Protein AF-A0A4Q0Z0R8-F1 (afdb_monomer_lite)

Sequence (159 aa):
PTQDKYVFGDYREITDPNEELRKIYNRILSKFGEKQEMLDQLDKLVKEANETASSAKKESEAAKTLAEKVQENIKNNTVEIIEAKNPPTTGLKPNKTLWRDMSNGKPGILKIWTGTAWESVVPDVESIKKDTLMQVNKDIENTKTELNKKVEEAQSQAT

Foldseek 3Di:
DDQQPDDDPPDGDDRDPVVVVVVVVVVVVVVVVVVVVVVVVVVVVVVVVVVVVVVVVVVVVVVVVVVVVVVVCCVVPAAAEAEDCDDDDPPADAQRYWYFHCVPHPPGFIWGHRPPDTHTPDPDPVVVVVVVVVVVVVVVVVVVVVVVVVVVVVVVVVD

Structure (mmCIF, N/CA/C/O backbone):
data_AF-A0A4Q0Z0R8-F1
#
_entry.id   AF-A0A4Q0Z0R8-F1
#
loop_
_atom_site.group_PDB
_atom_site.id
_atom_site.type_symbol
_atom_site.label_atom_id
_atom_site.label_alt_id
_atom_site.label_comp_id
_atom_site.label_asym_id
_atom_site.label_entity_id
_atom_site.label_seq_id
_atom_site.pdbx_PDB_ins_code
_atom_site.Cartn_x
_atom_site.Cartn_y
_atom_site.Cartn_z
_atom_site.occupancy
_atom_site.B_iso_or_equiv
_atom_site.auth_seq_id
_atom_site.auth_comp_id
_atom_site.auth_asym_id
_atom_site.auth_atom_id
_atom_site.pdbx_PDB_model_num
ATOM 1 N N . PRO A 1 1 ? 66.784 13.535 -61.353 1.00 46.88 1 PRO A N 1
ATOM 2 C CA . PRO A 1 1 ? 66.344 13.245 -62.738 1.00 46.88 1 PRO A CA 1
ATOM 3 C C . PRO A 1 1 ? 64.814 13.304 -62.824 1.00 46.88 1 PRO A C 1
ATOM 5 O O . PRO A 1 1 ? 64.134 12.512 -62.183 1.00 46.88 1 PRO A O 1
ATOM 8 N N . THR A 1 2 ? 64.291 14.304 -63.529 1.00 46.25 2 THR A N 1
ATOM 9 C CA . THR A 1 2 ? 62.859 14.537 -63.750 1.00 46.25 2 THR A CA 1
ATOM 10 C C . THR A 1 2 ? 62.263 13.399 -64.583 1.00 46.25 2 THR A C 1
ATOM 12 O O . THR A 1 2 ? 62.621 13.218 -65.743 1.00 46.25 2 THR A O 1
ATOM 15 N N . GLN A 1 3 ? 61.385 12.602 -63.968 1.00 55.75 3 GLN A N 1
ATOM 16 C CA . GLN A 1 3 ? 60.649 11.500 -64.600 1.00 55.75 3 GLN A CA 1
ATOM 17 C C . GLN A 1 3 ? 59.364 12.014 -65.272 1.00 55.75 3 GLN A C 1
ATOM 19 O O . GLN A 1 3 ? 58.276 11.519 -65.007 1.00 55.75 3 GLN A O 1
ATOM 24 N N . ASP A 1 4 ? 59.484 13.001 -66.155 1.00 51.50 4 ASP A N 1
ATOM 25 C CA . ASP A 1 4 ? 58.393 13.376 -67.059 1.00 51.50 4 ASP A CA 1
ATOM 26 C C . ASP A 1 4 ? 58.857 13.036 -68.473 1.00 51.50 4 ASP A C 1
ATOM 28 O O . ASP A 1 4 ? 59.820 13.625 -68.970 1.00 51.50 4 ASP A O 1
ATOM 32 N N . LYS A 1 5 ? 58.239 12.021 -69.095 1.00 53.72 5 LYS A N 1
ATOM 33 C CA . LYS A 1 5 ? 58.716 11.500 -70.384 1.00 53.72 5 LYS A CA 1
ATOM 34 C C . LYS A 1 5 ? 58.097 12.206 -71.594 1.00 53.72 5 LYS A C 1
ATOM 36 O O . LYS A 1 5 ? 58.778 12.257 -72.606 1.00 53.72 5 LYS A O 1
ATOM 41 N N . TYR A 1 6 ? 56.908 12.813 -71.500 1.00 48.50 6 TYR A N 1
ATOM 42 C CA . TYR A 1 6 ? 56.347 13.708 -72.530 1.00 48.50 6 TYR A CA 1
ATOM 43 C C . TYR A 1 6 ? 55.279 14.647 -71.937 1.00 48.50 6 TYR A C 1
ATOM 45 O O . TYR A 1 6 ? 54.509 14.246 -71.068 1.00 48.50 6 TYR A O 1
ATOM 53 N N . VAL A 1 7 ? 55.223 15.892 -72.426 1.00 48.69 7 VAL A N 1
ATOM 54 C CA . VAL A 1 7 ? 54.203 16.901 -72.080 1.00 48.69 7 VAL A CA 1
ATOM 55 C C . VAL A 1 7 ? 53.516 17.335 -73.376 1.00 48.69 7 VAL A C 1
ATOM 57 O O . VAL A 1 7 ? 54.193 17.804 -74.290 1.00 48.69 7 VAL A O 1
ATOM 60 N N . PHE A 1 8 ? 52.193 17.183 -73.466 1.00 50.38 8 PHE A N 1
ATOM 61 C CA . PHE A 1 8 ? 51.385 17.721 -74.567 1.00 50.38 8 PHE A CA 1
ATOM 62 C C . PHE A 1 8 ? 50.258 18.577 -73.980 1.00 50.38 8 PHE A C 1
ATOM 64 O O . PHE A 1 8 ? 49.260 18.060 -73.480 1.00 50.38 8 PHE A O 1
ATOM 71 N N . GLY A 1 9 ? 50.431 19.902 -74.026 1.00 67.69 9 GLY A N 1
ATOM 72 C CA . GLY A 1 9 ? 49.494 20.848 -73.410 1.00 67.69 9 GLY A CA 1
ATOM 73 C C . GLY A 1 9 ? 49.306 20.580 -71.911 1.00 67.69 9 GLY A C 1
ATOM 74 O O . GLY A 1 9 ? 50.281 20.331 -71.204 1.00 67.69 9 GLY A O 1
ATOM 75 N N . ASP A 1 10 ? 48.057 20.586 -71.442 1.00 58.59 10 ASP A N 1
ATOM 76 C CA . ASP A 1 10 ? 47.708 20.351 -70.030 1.00 58.59 10 ASP A CA 1
ATOM 77 C C . ASP A 1 10 ? 47.649 18.860 -69.634 1.00 58.59 10 ASP A C 1
ATOM 79 O O . ASP A 1 10 ? 47.370 18.535 -68.479 1.00 58.59 10 ASP A O 1
ATOM 83 N N . TYR A 1 11 ? 47.918 17.931 -70.560 1.00 52.78 11 TYR A N 1
ATOM 84 C CA . TYR A 1 11 ? 47.941 16.496 -70.265 1.00 52.78 11 TYR A CA 1
ATOM 85 C C . TYR A 1 11 ? 49.363 16.017 -69.935 1.00 52.78 11 TYR A C 1
ATOM 87 O O . TYR A 1 11 ? 50.293 16.150 -70.735 1.00 52.78 11 TYR A O 1
ATOM 95 N N . ARG A 1 12 ? 49.514 15.405 -68.752 1.00 55.66 12 ARG A N 1
ATOM 96 C CA . ARG A 1 12 ? 50.692 14.625 -68.342 1.00 55.66 12 ARG A CA 1
ATOM 97 C C . ARG A 1 12 ? 50.324 13.140 -68.326 1.00 55.66 12 ARG A C 1
ATOM 99 O O . ARG A 1 12 ? 49.363 12.758 -67.662 1.00 55.66 12 ARG A O 1
ATOM 106 N N . GLU A 1 13 ? 51.065 12.317 -69.065 1.00 57.41 13 GLU 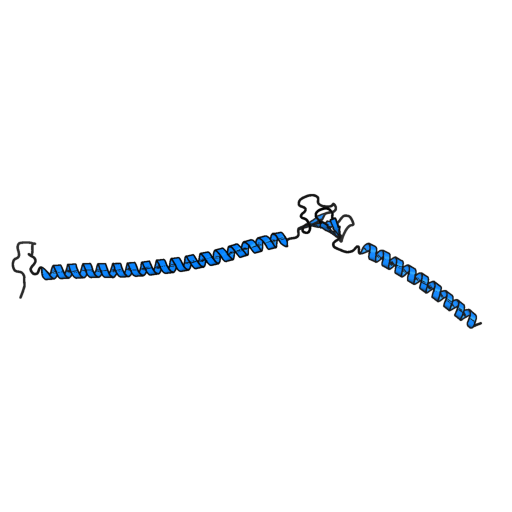A N 1
ATOM 107 C CA . GLU A 1 13 ? 50.909 10.856 -69.064 1.00 57.41 13 GLU A CA 1
ATOM 108 C C . GLU A 1 13 ? 51.502 10.269 -67.769 1.00 57.41 13 GLU A C 1
ATOM 110 O O . GLU A 1 13 ? 52.563 10.698 -67.320 1.00 57.41 13 GLU A O 1
ATOM 115 N N . ILE A 1 14 ? 50.795 9.330 -67.132 1.00 55.47 14 ILE A N 1
ATOM 116 C CA . ILE A 1 14 ? 51.127 8.793 -65.800 1.00 55.47 14 ILE A CA 1
ATOM 117 C C . ILE A 1 14 ? 52.457 8.024 -65.857 1.00 55.47 14 ILE A C 1
ATOM 119 O O . ILE A 1 14 ? 52.527 6.961 -66.471 1.00 55.47 14 ILE A O 1
ATOM 123 N N . THR A 1 15 ? 53.500 8.532 -65.190 1.00 58.00 15 THR A N 1
ATOM 124 C CA . THR A 1 15 ? 54.858 7.966 -65.295 1.00 58.00 15 THR A CA 1
ATOM 125 C C . THR A 1 15 ? 55.153 6.779 -64.363 1.00 58.00 15 THR A C 1
ATOM 127 O O . THR A 1 15 ? 56.134 6.078 -64.600 1.00 58.00 15 THR A O 1
ATOM 130 N N . ASP A 1 16 ? 54.324 6.481 -63.352 1.00 63.09 16 ASP A N 1
ATOM 131 C CA . ASP A 1 16 ? 54.463 5.247 -62.556 1.00 63.09 16 ASP A CA 1
ATOM 132 C C . ASP A 1 16 ? 53.098 4.685 -62.096 1.00 63.09 16 ASP A C 1
ATOM 134 O O . ASP A 1 16 ? 52.544 5.121 -61.080 1.00 63.09 16 ASP A O 1
ATOM 138 N N . PRO A 1 17 ? 52.539 3.688 -62.810 1.00 64.81 17 PRO A N 1
ATOM 139 C CA . PRO A 1 17 ? 51.306 2.995 -62.424 1.00 64.81 17 PRO A CA 1
ATOM 140 C C . PRO A 1 17 ? 51.319 2.445 -60.988 1.00 64.81 17 PRO A C 1
ATOM 142 O O . PRO A 1 17 ? 50.264 2.266 -60.377 1.00 64.81 17 PRO A O 1
ATOM 145 N N . ASN A 1 18 ? 52.504 2.187 -60.429 1.00 72.44 18 ASN A N 1
ATOM 146 C CA . ASN A 1 18 ? 52.670 1.619 -59.099 1.00 72.44 18 ASN A CA 1
ATOM 147 C C . ASN A 1 18 ? 52.374 2.639 -57.980 1.00 72.44 18 ASN A C 1
ATOM 149 O O . ASN A 1 18 ? 51.912 2.266 -56.899 1.00 72.44 18 ASN A O 1
ATOM 153 N N . GLU A 1 19 ? 52.578 3.939 -58.227 1.00 78.38 19 GLU A N 1
ATOM 154 C CA . GLU A 1 19 ? 52.283 4.994 -57.248 1.00 78.38 19 GLU A CA 1
ATOM 155 C C . GLU A 1 19 ? 50.770 5.199 -57.068 1.00 78.38 19 GLU A C 1
ATOM 157 O O . GLU A 1 19 ? 50.275 5.289 -55.940 1.00 78.38 19 GLU A O 1
ATOM 162 N N . GLU A 1 20 ? 50.015 5.214 -58.168 1.00 75.50 20 GLU A N 1
ATOM 163 C CA . GLU A 1 20 ? 48.552 5.332 -58.140 1.00 75.50 20 GLU A CA 1
ATOM 164 C C . GLU A 1 20 ? 47.898 4.106 -57.487 1.00 75.50 20 GLU A C 1
ATOM 166 O O . GLU A 1 20 ? 46.995 4.249 -56.656 1.00 75.50 20 GLU A O 1
ATOM 171 N N . LEU A 1 21 ? 48.425 2.902 -57.744 1.00 76.75 21 LEU A N 1
ATOM 172 C CA . LEU A 1 21 ? 48.021 1.690 -57.025 1.00 76.75 21 LEU A CA 1
ATOM 173 C C . LEU A 1 21 ? 48.276 1.810 -55.514 1.00 76.75 21 LEU A C 1
ATOM 175 O O . LEU A 1 21 ? 47.409 1.446 -54.715 1.00 76.75 21 LEU A O 1
ATOM 179 N N . ARG A 1 22 ? 49.412 2.389 -55.098 1.00 81.94 22 ARG A N 1
ATOM 180 C CA . ARG A 1 22 ? 49.732 2.614 -53.676 1.00 81.94 22 ARG A CA 1
ATOM 181 C C . ARG A 1 22 ? 48.780 3.614 -53.013 1.00 81.94 22 ARG A C 1
ATOM 183 O O . ARG A 1 22 ? 48.359 3.397 -51.875 1.00 81.94 22 ARG A O 1
ATOM 190 N N . LYS A 1 23 ? 48.403 4.693 -53.709 1.00 83.00 23 LYS A N 1
ATOM 191 C CA . LYS A 1 23 ? 47.411 5.675 -53.222 1.00 83.00 23 LYS A CA 1
ATOM 192 C C . LYS A 1 23 ? 46.027 5.044 -53.058 1.00 83.00 23 LYS A C 1
ATOM 194 O O . LYS A 1 23 ? 45.369 5.277 -52.042 1.00 83.00 23 LYS A O 1
ATOM 199 N N . ILE A 1 24 ? 45.597 4.229 -54.024 1.00 82.88 24 ILE A N 1
ATOM 200 C CA . ILE A 1 24 ? 44.319 3.506 -53.964 1.00 82.88 24 ILE A CA 1
ATOM 201 C C . ILE A 1 24 ? 44.327 2.498 -52.808 1.00 82.88 24 ILE A C 1
ATOM 203 O O . ILE A 1 24 ? 43.381 2.483 -52.021 1.00 82.88 24 ILE A O 1
ATOM 207 N N . TYR A 1 25 ? 45.403 1.723 -52.644 1.00 78.62 25 TYR A N 1
ATOM 208 C CA . TYR A 1 25 ? 45.556 0.766 -51.545 1.00 78.62 25 TYR A CA 1
ATOM 209 C C . TYR A 1 25 ? 45.451 1.439 -50.170 1.00 78.62 25 TYR A C 1
ATOM 211 O O . TYR A 1 25 ? 44.637 1.030 -49.344 1.00 78.62 25 TYR A O 1
ATOM 219 N N . ASN A 1 26 ? 46.190 2.530 -49.944 1.00 86.62 26 ASN A N 1
ATOM 220 C CA . ASN A 1 26 ? 46.149 3.259 -48.673 1.00 86.62 26 ASN A CA 1
ATOM 221 C C . ASN A 1 26 ? 44.765 3.869 -48.393 1.00 86.62 26 ASN A C 1
ATOM 223 O O . ASN A 1 26 ? 44.309 3.868 -47.251 1.00 86.62 26 ASN A O 1
ATOM 227 N N . ARG A 1 27 ? 44.062 4.347 -49.429 1.00 85.94 27 ARG A N 1
ATOM 228 C CA . ARG A 1 27 ? 42.683 4.843 -49.299 1.00 85.94 27 ARG A CA 1
ATOM 229 C C . ARG A 1 27 ? 41.712 3.725 -48.920 1.00 85.94 27 ARG A C 1
ATOM 231 O O . ARG A 1 27 ? 40.827 3.953 -48.100 1.00 85.94 27 ARG A O 1
ATOM 238 N N . ILE A 1 28 ? 41.854 2.538 -49.511 1.00 83.88 28 ILE A N 1
ATOM 239 C CA . ILE A 1 28 ? 41.045 1.364 -49.156 1.00 83.88 28 ILE A CA 1
ATOM 240 C C . ILE A 1 28 ? 41.331 0.956 -47.709 1.00 83.88 28 ILE A C 1
ATOM 242 O O . ILE A 1 28 ? 40.385 0.740 -46.958 1.00 83.88 28 ILE A O 1
ATOM 246 N N . LEU A 1 29 ? 42.603 0.930 -47.302 1.00 85.00 29 LEU A N 1
ATOM 247 C CA . LEU A 1 29 ? 43.015 0.565 -45.948 1.00 85.00 29 LEU A CA 1
ATOM 248 C C . LEU A 1 29 ? 42.477 1.545 -44.891 1.00 85.00 29 LEU A C 1
ATOM 250 O O . LEU A 1 29 ? 41.907 1.097 -43.902 1.00 85.00 29 LEU A O 1
ATOM 254 N N . SER A 1 30 ? 42.572 2.861 -45.132 1.00 86.69 30 SER A N 1
ATOM 255 C CA . SER A 1 30 ? 41.998 3.895 -44.247 1.00 86.69 30 SER A CA 1
ATOM 256 C C . SER A 1 30 ? 40.495 3.704 -44.071 1.00 86.69 30 SER A C 1
ATOM 258 O O . SER A 1 30 ? 40.005 3.605 -42.951 1.00 86.69 30 SER A O 1
ATOM 260 N N . LYS A 1 31 ? 39.763 3.535 -45.183 1.00 84.69 31 LYS A N 1
ATOM 261 C CA . LYS A 1 31 ? 38.314 3.296 -45.148 1.00 84.69 31 LYS A CA 1
ATOM 262 C C . LYS A 1 31 ? 37.943 1.996 -44.438 1.00 84.69 31 LYS A C 1
ATOM 264 O O . LYS A 1 31 ? 36.852 1.904 -43.884 1.00 84.69 31 LYS A O 1
ATOM 269 N N . PHE A 1 32 ? 38.795 0.975 -44.502 1.00 86.38 32 PHE A N 1
ATOM 270 C CA . PHE A 1 32 ? 38.568 -0.285 -43.797 1.00 86.38 32 PHE A CA 1
ATOM 271 C C . PHE A 1 32 ? 38.796 -0.130 -42.289 1.00 86.38 32 PHE A C 1
ATOM 273 O O . PHE A 1 32 ? 37.974 -0.605 -41.511 1.00 86.38 32 PHE A O 1
ATOM 280 N N . GLY A 1 33 ? 39.852 0.586 -41.888 1.00 84.19 33 GLY A N 1
ATOM 281 C CA . GLY A 1 33 ? 40.124 0.922 -40.487 1.00 84.19 33 GLY A CA 1
ATOM 282 C C . GLY A 1 33 ? 39.002 1.749 -39.855 1.00 84.19 33 GLY A C 1
ATOM 283 O O . GLY A 1 33 ? 38.483 1.366 -38.812 1.00 84.19 33 GLY A O 1
ATOM 284 N N . GLU A 1 34 ? 38.549 2.805 -40.537 1.00 86.81 34 GLU A N 1
ATOM 285 C CA . GLU A 1 34 ? 37.416 3.641 -40.102 1.00 86.81 34 GLU A CA 1
ATOM 286 C C . GLU A 1 34 ? 36.126 2.822 -39.922 1.00 86.81 34 GLU A C 1
ATOM 288 O O . GLU A 1 34 ? 35.398 2.986 -38.944 1.00 86.81 34 GLU A O 1
ATOM 293 N N . LYS A 1 35 ? 35.838 1.893 -40.845 1.00 89.50 35 LYS A N 1
ATOM 294 C CA . LYS A 1 35 ? 34.665 1.012 -40.737 1.00 89.50 35 LYS A CA 1
ATOM 295 C C . LYS A 1 35 ? 34.768 0.038 -39.570 1.00 89.50 35 LYS A C 1
ATOM 297 O O . LYS A 1 35 ? 33.746 -0.233 -38.947 1.00 89.50 35 LYS A O 1
ATOM 302 N N . GLN A 1 36 ? 35.957 -0.491 -39.285 1.00 89.00 36 GLN A N 1
ATOM 303 C CA . GLN A 1 36 ? 36.152 -1.387 -38.148 1.00 89.00 36 GLN A CA 1
ATOM 304 C C . GLN A 1 36 ? 35.922 -0.647 -36.827 1.00 89.00 36 GLN A C 1
ATOM 306 O O . GLN A 1 36 ? 35.178 -1.135 -35.984 1.00 89.00 36 GLN A O 1
ATOM 311 N N . GLU A 1 37 ? 36.457 0.567 -36.692 1.00 89.44 37 GLU A N 1
ATOM 312 C CA . GLU A 1 37 ? 36.230 1.403 -35.511 1.00 89.44 37 GLU A CA 1
ATOM 313 C C . GLU A 1 37 ? 34.738 1.730 -35.317 1.00 89.44 37 GLU A C 1
ATOM 315 O O . GLU A 1 37 ? 34.217 1.627 -34.206 1.00 89.44 37 GLU A O 1
ATOM 320 N N . MET A 1 38 ? 34.011 2.046 -36.398 1.00 90.50 38 MET A N 1
ATOM 321 C CA . MET A 1 38 ? 32.558 2.249 -36.332 1.00 90.50 38 MET A CA 1
ATOM 322 C C . MET A 1 38 ? 31.795 0.988 -35.899 1.00 90.50 38 MET A C 1
ATOM 324 O O . MET A 1 38 ? 30.815 1.094 -35.161 1.00 90.50 38 MET A O 1
ATOM 328 N N . LEU A 1 39 ? 32.209 -0.198 -36.355 1.00 92.25 39 LEU A N 1
ATOM 329 C CA . LEU A 1 39 ? 31.586 -1.464 -35.954 1.00 92.25 39 LEU A CA 1
ATOM 330 C C . LEU A 1 39 ? 31.829 -1.764 -34.472 1.00 92.25 39 LEU A C 1
ATOM 332 O O . LEU A 1 39 ? 30.896 -2.170 -33.782 1.00 92.25 39 LEU A O 1
ATOM 336 N N . ASP A 1 40 ? 33.036 -1.505 -33.973 1.00 94.00 40 ASP A N 1
ATOM 337 C CA . ASP A 1 40 ? 33.382 -1.710 -32.565 1.00 94.00 40 ASP A CA 1
ATOM 338 C C . ASP A 1 40 ? 32.603 -0.741 -31.654 1.00 94.00 40 ASP A C 1
ATOM 340 O O . ASP A 1 40 ? 32.090 -1.133 -30.601 1.00 94.00 40 ASP A O 1
ATOM 344 N N . GLN A 1 41 ? 32.437 0.518 -32.080 1.00 94.81 41 GLN A N 1
ATOM 345 C CA . GLN A 1 41 ? 31.576 1.486 -31.392 1.00 94.81 41 GLN A CA 1
ATOM 346 C C . GLN A 1 41 ? 30.110 1.042 -31.386 1.00 94.81 41 GLN A C 1
ATOM 348 O O . GLN A 1 41 ? 29.434 1.173 -30.365 1.00 94.81 41 GLN A O 1
ATOM 353 N N . LEU A 1 42 ? 29.616 0.497 -32.501 1.00 95.50 42 LEU A N 1
ATOM 354 C CA . LEU A 1 42 ? 28.248 -0.004 -32.588 1.00 95.50 42 LEU A CA 1
ATOM 355 C C . LEU A 1 42 ? 28.031 -1.214 -31.670 1.00 95.50 42 LEU A C 1
ATOM 357 O O . LEU A 1 42 ? 27.028 -1.255 -30.963 1.00 95.50 42 LEU A O 1
ATOM 361 N N . ASP A 1 43 ? 28.970 -2.163 -31.628 1.00 94.50 43 ASP A N 1
ATOM 362 C CA . ASP A 1 43 ? 28.908 -3.317 -30.719 1.00 94.50 43 ASP A CA 1
ATOM 363 C C . ASP A 1 43 ? 28.902 -2.872 -29.250 1.00 94.50 43 ASP A C 1
ATOM 365 O O . ASP A 1 43 ? 28.097 -3.353 -28.447 1.00 94.50 43 ASP A O 1
ATOM 369 N N . LYS A 1 44 ? 29.732 -1.880 -28.905 1.00 96.06 44 LYS A N 1
ATOM 370 C CA . LYS A 1 44 ? 29.732 -1.272 -27.572 1.00 96.06 44 LYS A CA 1
ATOM 371 C C . LYS A 1 44 ? 28.380 -0.635 -27.235 1.00 96.06 44 LYS A C 1
ATOM 373 O O . LYS A 1 44 ? 27.827 -0.931 -26.179 1.00 96.06 44 LYS A O 1
ATOM 378 N N . LEU A 1 45 ? 27.818 0.175 -28.135 1.00 95.69 45 LEU A N 1
ATOM 379 C CA . LEU A 1 45 ? 26.512 0.813 -27.930 1.00 95.69 45 LEU A CA 1
ATOM 380 C C . LEU A 1 45 ? 25.384 -0.213 -27.782 1.00 95.69 45 LEU A C 1
ATOM 382 O O . LEU A 1 45 ? 24.504 -0.043 -26.941 1.00 95.69 45 LEU A O 1
ATOM 386 N N . VAL A 1 46 ? 25.410 -1.297 -28.562 1.00 95.94 46 VAL A N 1
ATOM 387 C CA . VAL A 1 46 ? 24.423 -2.380 -28.458 1.00 95.94 46 VAL A CA 1
ATOM 388 C C . VAL A 1 46 ? 24.525 -3.087 -27.106 1.00 95.94 46 VAL A C 1
ATOM 390 O O . VAL A 1 46 ? 23.498 -3.366 -26.485 1.00 95.94 46 VAL A O 1
ATOM 393 N N . LYS A 1 47 ? 25.741 -3.356 -26.617 1.00 96.06 47 LYS A N 1
ATOM 394 C CA . LYS A 1 47 ? 25.955 -3.954 -25.291 1.00 96.06 47 LYS A CA 1
ATOM 395 C C . LYS A 1 47 ? 25.447 -3.047 -24.172 1.00 96.06 47 LYS A C 1
ATOM 397 O O . LYS A 1 47 ? 24.641 -3.497 -23.362 1.00 96.06 47 LYS A O 1
ATOM 402 N N . GLU A 1 48 ? 25.829 -1.772 -24.179 1.00 95.56 48 GLU A N 1
ATOM 403 C CA . GLU A 1 48 ? 25.394 -0.788 -23.176 1.00 95.56 48 GLU A CA 1
ATOM 404 C C . GLU A 1 48 ? 23.870 -0.596 -23.178 1.00 95.56 48 GLU A C 1
ATOM 406 O O . GLU A 1 48 ? 23.233 -0.561 -22.119 1.00 95.56 48 GLU A O 1
ATOM 411 N N . ALA A 1 49 ? 23.256 -0.531 -24.363 1.00 94.44 49 ALA A N 1
ATOM 412 C CA . ALA A 1 49 ? 21.807 -0.440 -24.500 1.00 94.44 49 ALA A CA 1
ATOM 413 C C . ALA A 1 49 ? 21.101 -1.686 -23.943 1.00 94.44 49 ALA A C 1
ATOM 415 O O . ALA A 1 49 ? 20.103 -1.557 -23.232 1.00 94.44 49 ALA A O 1
ATOM 416 N N . ASN A 1 50 ? 21.627 -2.885 -24.212 1.00 94.31 50 ASN A N 1
ATOM 417 C CA . ASN A 1 50 ? 21.064 -4.133 -23.693 1.00 94.31 50 ASN A CA 1
ATOM 418 C C . ASN A 1 50 ? 21.184 -4.237 -22.167 1.00 94.31 50 ASN A C 1
ATOM 420 O O . ASN A 1 50 ? 20.225 -4.640 -21.505 1.00 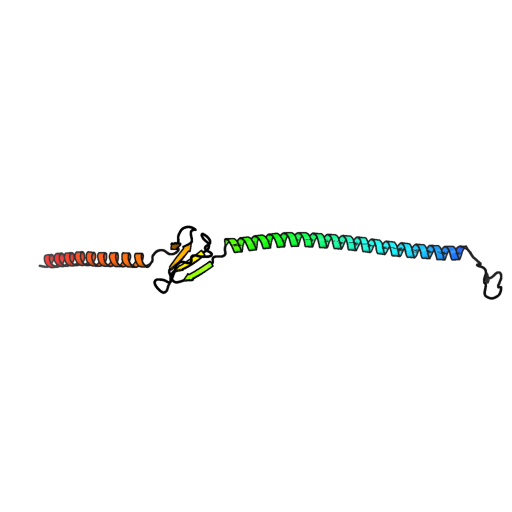94.31 50 ASN A O 1
ATOM 424 N N . GLU A 1 51 ? 22.325 -3.853 -21.595 1.00 95.88 51 GLU A N 1
ATOM 425 C CA . GLU A 1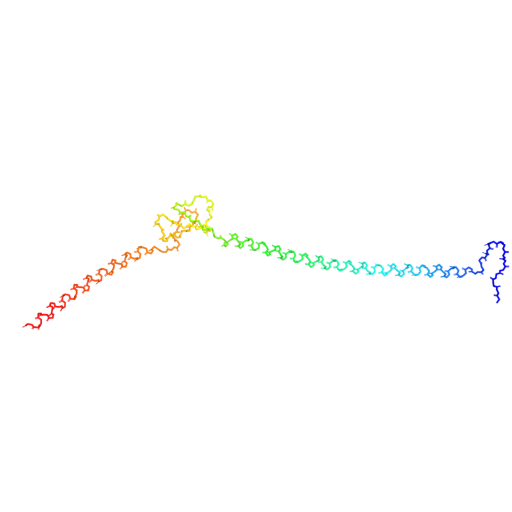 51 ? 22.523 -3.828 -20.142 1.00 95.88 51 GLU A CA 1
ATOM 426 C C . GLU A 1 51 ? 21.569 -2.837 -19.470 1.00 95.88 51 GLU A C 1
ATOM 428 O O . GLU A 1 51 ? 20.891 -3.185 -18.499 1.00 95.88 51 GLU A O 1
ATOM 433 N N . THR A 1 52 ? 21.441 -1.635 -20.036 1.00 93.56 52 THR A N 1
ATOM 434 C CA . THR A 1 52 ? 20.540 -0.592 -19.530 1.00 93.56 52 THR A CA 1
ATOM 435 C C . THR A 1 52 ? 19.080 -1.034 -19.618 1.00 93.56 52 THR A C 1
ATOM 437 O O . THR A 1 52 ? 18.342 -0.921 -18.640 1.00 93.56 52 THR A O 1
ATOM 440 N N . ALA A 1 53 ? 18.660 -1.603 -20.751 1.00 94.06 53 ALA A N 1
ATOM 441 C CA . ALA A 1 53 ? 17.301 -2.104 -20.936 1.00 94.06 53 ALA A CA 1
ATOM 442 C C . ALA A 1 53 ? 16.977 -3.265 -19.981 1.00 94.06 53 ALA A C 1
ATOM 444 O O . ALA A 1 53 ? 15.884 -3.318 -19.417 1.00 94.06 53 ALA A O 1
ATOM 445 N N . SER A 1 54 ? 17.928 -4.177 -19.759 1.0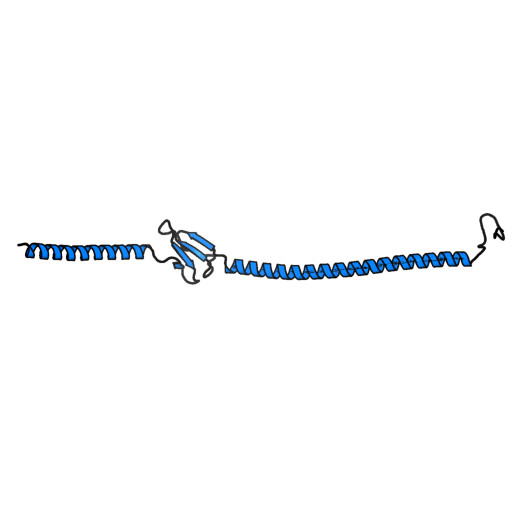0 95.38 54 SER A N 1
ATOM 446 C CA . SER A 1 54 ? 17.784 -5.277 -18.800 1.00 95.38 54 SER A CA 1
ATOM 447 C C . SER A 1 54 ? 17.632 -4.764 -17.364 1.00 95.38 54 SER A C 1
ATOM 449 O O . SER A 1 54 ? 16.736 -5.212 -16.645 1.00 95.38 54 SER A O 1
ATOM 451 N N . SER A 1 55 ? 18.462 -3.804 -16.948 1.00 95.69 55 SER A N 1
ATOM 452 C CA . SER A 1 55 ? 18.367 -3.186 -15.619 1.00 95.69 55 SER A CA 1
ATOM 453 C C . SER A 1 55 ? 17.043 -2.442 -15.440 1.00 95.69 55 SER A C 1
ATOM 455 O O . SER A 1 55 ? 16.320 -2.716 -14.484 1.00 95.69 55 SER A O 1
ATOM 457 N N . ALA A 1 56 ? 16.652 -1.611 -16.411 1.00 93.81 56 ALA A N 1
ATOM 458 C CA . ALA A 1 56 ? 15.378 -0.893 -16.389 1.00 93.81 56 ALA A CA 1
ATOM 459 C C . ALA A 1 56 ? 14.171 -1.844 -16.330 1.00 93.81 56 ALA A C 1
ATOM 461 O O . ALA A 1 56 ? 13.209 -1.584 -15.607 1.00 93.81 56 ALA A O 1
ATOM 462 N N . LYS A 1 57 ? 14.219 -2.979 -17.040 1.00 95.25 57 LYS A N 1
ATOM 463 C CA . LYS A 1 57 ? 13.17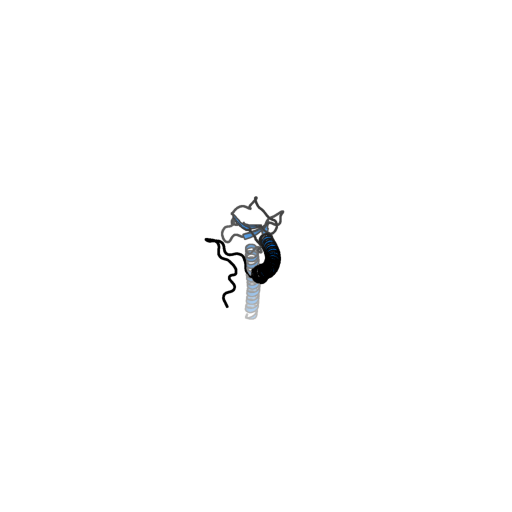2 -4.007 -16.969 1.00 95.25 57 LYS A CA 1
ATOM 464 C C . LYS A 1 57 ? 13.056 -4.594 -15.560 1.00 95.25 57 LYS A C 1
ATOM 466 O O . LYS A 1 57 ? 11.950 -4.657 -15.029 1.00 95.25 57 LYS A O 1
ATOM 471 N N . LYS A 1 58 ? 14.177 -4.981 -14.942 1.00 96.38 58 LYS A N 1
ATOM 472 C CA . LYS A 1 58 ? 14.193 -5.531 -13.573 1.00 96.38 58 LYS A CA 1
ATOM 473 C C . LYS A 1 58 ? 13.685 -4.519 -12.547 1.00 96.38 58 LYS A C 1
ATOM 475 O O . LYS A 1 58 ? 12.870 -4.865 -11.695 1.00 96.38 58 LYS A O 1
ATOM 480 N N . GLU A 1 59 ? 14.138 -3.272 -12.641 1.00 93.94 59 GLU A N 1
ATOM 481 C CA . GLU A 1 59 ? 13.680 -2.190 -11.765 1.00 93.94 59 GLU A CA 1
ATOM 482 C C . GLU A 1 59 ? 12.184 -1.915 -11.945 1.00 93.94 59 GLU A C 1
ATOM 484 O O . GLU A 1 59 ? 11.464 -1.758 -10.961 1.00 93.94 59 GLU A O 1
ATOM 489 N N . SER A 1 60 ? 11.688 -1.934 -13.185 1.00 95.88 60 SER A N 1
ATOM 490 C CA . SER A 1 60 ? 10.265 -1.756 -13.482 1.00 95.88 60 SER A CA 1
ATOM 491 C C . SER A 1 60 ? 9.405 -2.897 -12.926 1.00 95.88 60 SER A C 1
ATOM 493 O O . SER A 1 60 ? 8.366 -2.640 -12.318 1.00 95.88 60 SER A O 1
ATOM 495 N N . GLU A 1 61 ? 9.843 -4.152 -13.057 1.00 96.19 61 GLU A N 1
ATOM 496 C CA . GLU A 1 61 ? 9.160 -5.316 -12.473 1.00 96.19 61 GLU A CA 1
ATOM 497 C C . GLU A 1 61 ? 9.109 -5.240 -10.936 1.00 96.19 61 GLU A C 1
ATOM 499 O O . GLU A 1 61 ? 8.063 -5.495 -10.326 1.00 96.19 61 GLU A O 1
ATOM 504 N N . ALA A 1 62 ? 10.210 -4.826 -10.301 1.00 94.88 62 ALA A N 1
ATOM 505 C CA . ALA A 1 62 ? 10.263 -4.609 -8.858 1.00 94.88 62 ALA A CA 1
ATOM 506 C C . ALA A 1 62 ? 9.333 -3.465 -8.418 1.00 94.88 62 ALA A C 1
ATOM 508 O O . ALA A 1 62 ? 8.562 -3.627 -7.469 1.00 94.88 62 ALA A O 1
ATOM 509 N N . ALA A 1 63 ? 9.348 -2.336 -9.134 1.00 94.50 63 ALA A N 1
ATOM 510 C CA . ALA A 1 63 ? 8.472 -1.198 -8.872 1.00 94.50 63 ALA A CA 1
ATOM 511 C C . ALA A 1 63 ? 6.991 -1.567 -9.034 1.00 94.50 63 ALA A C 1
ATOM 513 O O . ALA A 1 63 ? 6.172 -1.193 -8.196 1.00 94.50 63 ALA A O 1
ATOM 514 N N . LYS A 1 64 ? 6.647 -2.356 -10.060 1.00 96.50 64 LYS A N 1
ATOM 515 C CA . LYS A 1 64 ? 5.289 -2.869 -10.268 1.00 96.50 64 LYS A CA 1
ATOM 516 C C . LYS A 1 64 ? 4.837 -3.739 -9.096 1.00 96.50 64 LYS A C 1
ATOM 518 O O . LYS A 1 64 ? 3.775 -3.496 -8.533 1.00 96.50 64 LYS A O 1
ATOM 523 N N . THR A 1 65 ? 5.672 -4.691 -8.682 1.00 95.12 65 THR A N 1
ATOM 524 C CA . THR A 1 65 ? 5.381 -5.568 -7.535 1.00 95.12 65 THR A CA 1
ATOM 525 C C . THR A 1 65 ? 5.184 -4.759 -6.251 1.00 95.12 65 THR A C 1
ATOM 527 O O . THR A 1 65 ? 4.292 -5.042 -5.450 1.00 95.12 65 THR A O 1
ATOM 530 N N . LEU A 1 66 ? 6.014 -3.735 -6.034 1.00 94.81 66 LEU A N 1
ATOM 531 C CA . LEU A 1 66 ? 5.886 -2.846 -4.885 1.00 94.81 66 LEU A CA 1
ATOM 532 C C . LEU A 1 66 ? 4.578 -2.048 -4.941 1.00 94.81 66 LEU A C 1
ATOM 534 O O . LEU A 1 66 ? 3.874 -1.976 -3.937 1.00 94.81 66 LEU A O 1
ATOM 538 N N . ALA A 1 67 ? 4.230 -1.489 -6.100 1.00 93.44 67 ALA A N 1
ATOM 539 C CA . ALA A 1 67 ? 2.993 -0.738 -6.291 1.00 93.44 67 ALA A CA 1
ATOM 540 C C . ALA A 1 67 ? 1.749 -1.605 -6.040 1.00 93.44 67 ALA A C 1
ATOM 542 O O . ALA A 1 67 ? 0.839 -1.172 -5.335 1.00 93.44 67 ALA A O 1
ATOM 543 N N . GLU A 1 68 ? 1.739 -2.845 -6.535 1.00 94.50 68 GLU A N 1
ATOM 544 C CA . GLU A 1 68 ? 0.667 -3.815 -6.281 1.00 94.50 68 GLU A CA 1
ATOM 545 C C . GLU A 1 68 ? 0.524 -4.110 -4.780 1.00 94.50 68 GLU A C 1
ATOM 547 O O . GLU A 1 68 ? -0.576 -4.014 -4.233 1.00 94.50 68 GLU A O 1
ATOM 552 N N . LYS A 1 69 ? 1.637 -4.362 -4.075 1.00 94.38 69 LYS A N 1
ATOM 553 C CA . LYS A 1 69 ? 1.631 -4.568 -2.615 1.00 94.38 69 LYS A CA 1
ATOM 554 C C . LYS A 1 69 ? 1.158 -3.337 -1.844 1.00 94.38 69 LYS A C 1
ATOM 556 O O . LYS A 1 69 ? 0.448 -3.470 -0.850 1.00 94.38 69 LYS A O 1
ATOM 561 N N . VAL A 1 70 ? 1.553 -2.135 -2.265 1.00 93.31 70 VAL A N 1
ATOM 562 C CA . VAL A 1 70 ? 1.091 -0.881 -1.650 1.00 93.31 70 VAL A CA 1
ATOM 563 C C . VAL A 1 70 ? -0.414 -0.722 -1.849 1.00 93.31 70 VAL A C 1
ATOM 565 O O . VAL A 1 70 ? -1.122 -0.418 -0.892 1.00 93.31 70 VAL A O 1
ATOM 568 N N . GLN A 1 71 ? -0.923 -0.986 -3.051 1.00 91.31 71 GLN A N 1
ATOM 569 C CA . GLN A 1 71 ? -2.352 -0.918 -3.342 1.00 91.31 71 GLN A CA 1
ATOM 570 C C . GLN A 1 71 ? -3.154 -1.934 -2.517 1.00 91.31 71 GLN A C 1
ATOM 572 O O . GLN A 1 71 ? -4.196 -1.587 -1.957 1.00 91.31 71 GLN A O 1
ATOM 577 N N . GLU A 1 72 ? -2.663 -3.168 -2.403 1.00 88.38 72 GLU A N 1
ATOM 578 C CA . GLU A 1 72 ? -3.272 -4.199 -1.564 1.00 88.38 72 GLU A CA 1
ATOM 579 C C . GLU A 1 72 ? -3.267 -3.795 -0.085 1.00 88.38 72 GLU A C 1
ATOM 581 O O . GLU A 1 72 ? -4.304 -3.871 0.573 1.00 88.38 72 GLU A O 1
ATOM 586 N N . ASN A 1 73 ? -2.146 -3.279 0.427 1.00 87.88 73 ASN A N 1
ATOM 587 C CA . ASN A 1 73 ? -2.057 -2.771 1.796 1.00 87.88 73 ASN A CA 1
ATOM 588 C C . ASN A 1 73 ? -3.032 -1.624 2.051 1.00 87.88 73 ASN A C 1
ATOM 590 O O . ASN A 1 73 ? -3.687 -1.608 3.087 1.00 87.88 73 ASN A O 1
ATOM 594 N N . ILE A 1 74 ? -3.173 -0.681 1.119 1.00 86.44 74 ILE A N 1
ATOM 595 C CA . ILE A 1 74 ? -4.153 0.403 1.244 1.00 86.44 74 ILE A CA 1
ATOM 596 C C . ILE A 1 74 ? -5.568 -0.184 1.284 1.00 86.44 74 ILE A C 1
ATOM 598 O O . ILE A 1 74 ? -6.337 0.143 2.185 1.00 86.44 74 ILE A O 1
ATOM 602 N N . LYS A 1 75 ? -5.917 -1.095 0.372 1.00 83.38 75 LYS A N 1
ATOM 603 C CA . LYS A 1 75 ? -7.243 -1.733 0.346 1.00 83.38 75 LYS A CA 1
ATOM 604 C C . LYS A 1 75 ? -7.540 -2.522 1.627 1.00 83.38 75 LYS A C 1
ATOM 606 O O . LYS A 1 75 ? -8.666 -2.484 2.121 1.00 83.38 75 LYS A O 1
ATOM 611 N N . ASN A 1 76 ? -6.539 -3.216 2.162 1.00 78.25 76 ASN A N 1
ATOM 612 C CA . ASN A 1 76 ? -6.685 -4.089 3.318 1.00 78.25 76 ASN A CA 1
ATOM 613 C C . ASN A 1 76 ? -6.529 -3.357 4.653 1.00 78.25 76 ASN A C 1
ATOM 615 O O . ASN A 1 76 ? -7.065 -3.846 5.637 1.00 78.25 76 ASN A O 1
ATOM 619 N N . ASN A 1 77 ? -5.853 -2.211 4.732 1.00 75.62 77 ASN A N 1
ATOM 620 C CA . ASN A 1 77 ? -5.576 -1.534 6.009 1.00 75.62 77 ASN A CA 1
ATOM 621 C C . ASN A 1 77 ? -6.257 -0.169 6.149 1.00 75.62 77 ASN A C 1
ATOM 623 O O . ASN A 1 77 ? -6.276 0.379 7.249 1.00 75.62 77 ASN A O 1
ATOM 627 N N . THR A 1 78 ? -6.850 0.378 5.085 1.00 76.31 78 THR A N 1
ATOM 628 C CA . THR A 1 78 ? -7.612 1.629 5.187 1.00 76.31 78 THR A CA 1
ATOM 629 C C . THR A 1 78 ? -8.973 1.361 5.815 1.00 76.31 78 THR A C 1
ATOM 631 O O . THR A 1 78 ? -9.703 0.460 5.398 1.00 76.31 78 THR A O 1
ATOM 634 N N . VAL A 1 79 ? -9.309 2.162 6.820 1.00 75.69 79 VAL A N 1
ATOM 635 C CA . VAL A 1 79 ? -10.584 2.114 7.532 1.00 75.69 79 VAL A CA 1
ATOM 636 C C . VAL A 1 79 ? -11.263 3.465 7.352 1.00 75.69 79 VAL A C 1
ATOM 638 O O . VAL A 1 79 ? -10.649 4.507 7.570 1.00 75.69 79 VAL A O 1
ATOM 641 N N . GLU A 1 80 ? -12.523 3.451 6.930 1.00 77.75 80 GLU A N 1
ATOM 642 C CA . GLU A 1 80 ? -13.325 4.665 6.768 1.00 77.75 80 GLU A CA 1
ATOM 643 C C . GLU A 1 80 ? -14.102 4.910 8.066 1.00 77.75 80 GLU A C 1
ATOM 645 O O . GLU A 1 80 ? -14.879 4.052 8.487 1.00 77.75 80 GLU A O 1
ATOM 650 N N . ILE A 1 81 ? -13.882 6.063 8.709 1.00 81.12 81 ILE A N 1
ATOM 651 C CA . ILE A 1 81 ? -14.624 6.483 9.906 1.00 81.12 81 ILE A CA 1
ATOM 652 C C . ILE A 1 81 ? -15.684 7.494 9.482 1.00 81.12 81 ILE A C 1
ATOM 654 O O . ILE A 1 81 ? -15.367 8.605 9.062 1.00 81.12 81 ILE A O 1
ATOM 658 N N . ILE A 1 82 ? -16.948 7.107 9.615 1.00 83.44 82 ILE A N 1
ATOM 659 C CA . ILE A 1 82 ? -18.101 7.957 9.328 1.00 83.44 82 ILE A CA 1
ATOM 660 C C . ILE A 1 82 ? -18.623 8.512 10.652 1.00 83.44 82 ILE A C 1
ATOM 662 O O . ILE A 1 82 ? -18.944 7.748 11.560 1.00 83.44 82 ILE A O 1
ATOM 666 N N . GLU A 1 83 ? -18.742 9.832 10.774 1.00 82.94 83 GLU A N 1
ATOM 667 C CA . GLU A 1 83 ? -19.363 10.471 11.938 1.00 82.94 83 GLU A CA 1
ATOM 668 C C . GLU A 1 83 ? -20.802 10.876 11.604 1.00 82.94 83 GLU A C 1
ATOM 670 O O . GLU A 1 83 ? -21.035 11.733 10.754 1.00 82.94 83 GLU A O 1
ATOM 675 N N . ALA A 1 84 ? -21.785 10.253 12.259 1.00 85.00 84 ALA A N 1
ATOM 676 C CA . ALA A 1 84 ? -23.197 10.522 11.990 1.00 85.00 84 ALA A CA 1
ATOM 677 C C . ALA A 1 84 ? -24.083 10.201 13.200 1.00 85.00 84 ALA A C 1
ATOM 679 O O . ALA A 1 84 ? -23.742 9.362 14.033 1.00 85.00 84 ALA A O 1
ATOM 680 N N . LYS A 1 85 ? -25.253 10.848 13.282 1.00 84.25 85 LYS A N 1
ATOM 681 C CA . LYS A 1 85 ? -26.273 10.521 14.296 1.00 84.25 85 LYS A CA 1
ATOM 682 C C . LYS A 1 85 ? -26.999 9.207 14.003 1.00 84.25 85 LYS A C 1
ATOM 684 O O . LYS A 1 85 ? -27.384 8.517 14.933 1.00 84.25 85 LYS A O 1
ATOM 689 N N . ASN A 1 86 ? -27.180 8.882 12.726 1.00 87.25 86 ASN A N 1
ATOM 690 C CA . ASN A 1 86 ? -27.871 7.678 12.276 1.00 87.25 86 ASN A CA 1
ATOM 691 C C . ASN A 1 86 ? -26.866 6.695 11.662 1.00 87.25 86 ASN A C 1
ATOM 693 O O . ASN A 1 86 ? -25.864 7.151 11.098 1.00 87.25 86 ASN A O 1
ATOM 697 N N . PRO A 1 87 ? -27.137 5.379 11.726 1.00 86.56 87 PRO A N 1
ATOM 698 C CA . PRO A 1 87 ? -26.271 4.372 11.132 1.00 86.56 87 PRO A CA 1
ATOM 699 C C . PRO A 1 87 ? -26.154 4.591 9.615 1.00 86.56 87 PRO A C 1
ATOM 701 O O . PRO A 1 87 ? -27.178 4.731 8.938 1.00 86.56 87 PRO A O 1
ATOM 704 N N . PRO A 1 88 ? -24.933 4.610 9.059 1.00 88.38 88 PRO A N 1
ATOM 705 C CA . PRO A 1 88 ? -24.735 4.678 7.618 1.00 88.38 88 PRO A CA 1
ATOM 706 C C . PRO A 1 88 ? -25.308 3.429 6.933 1.00 88.38 88 PRO A C 1
ATOM 708 O O . PRO A 1 88 ? -25.236 2.331 7.481 1.00 88.38 88 PRO A O 1
ATOM 711 N N . THR A 1 89 ? -25.867 3.587 5.731 1.00 85.44 89 THR A N 1
ATOM 712 C CA . THR A 1 89 ? -26.505 2.493 4.965 1.00 85.44 89 THR A CA 1
ATOM 713 C C . THR A 1 89 ? -25.834 2.211 3.620 1.00 85.44 89 THR A C 1
ATOM 715 O O . THR A 1 89 ? -26.086 1.176 3.008 1.00 85.44 89 THR A O 1
ATOM 718 N N . THR A 1 90 ? -24.960 3.102 3.152 1.00 83.25 90 THR A N 1
ATOM 719 C CA . THR A 1 90 ? -24.290 3.016 1.847 1.00 83.25 90 THR A CA 1
ATOM 720 C C . THR A 1 90 ? -22.780 2.910 2.009 1.00 83.25 90 THR A C 1
ATOM 722 O O . THR A 1 90 ? -22.217 3.499 2.927 1.00 83.25 90 THR A O 1
ATOM 725 N N . GLY A 1 91 ? -22.112 2.206 1.091 1.00 79.94 91 GLY A N 1
ATOM 726 C CA . GLY A 1 91 ? -20.645 2.117 1.075 1.00 79.94 91 GLY A CA 1
ATOM 727 C C . GLY A 1 91 ? -20.044 1.286 2.215 1.00 79.94 91 GLY A C 1
ATOM 728 O O . GLY A 1 91 ? -18.848 1.382 2.476 1.00 79.94 91 GLY A O 1
ATOM 729 N N . LEU A 1 92 ? -20.855 0.466 2.889 1.00 85.62 92 LEU A N 1
ATOM 730 C CA . LEU A 1 92 ? -20.424 -0.338 4.028 1.00 85.62 92 LEU A CA 1
ATOM 731 C C . LEU A 1 92 ? -19.535 -1.501 3.582 1.00 85.62 92 LEU A C 1
ATOM 733 O O . LEU A 1 92 ? -19.955 -2.367 2.813 1.00 85.62 92 LEU A O 1
ATOM 737 N N . LYS A 1 93 ? -18.315 -1.546 4.112 1.00 85.62 93 LYS A N 1
ATOM 738 C CA . LYS A 1 93 ? -17.359 -2.635 3.914 1.00 85.62 93 LYS A CA 1
ATOM 739 C C . LYS A 1 93 ? -17.202 -3.394 5.238 1.00 85.62 93 LYS A C 1
ATOM 741 O O . LYS A 1 93 ? -16.831 -2.775 6.243 1.00 85.62 93 LYS A O 1
ATOM 746 N N . PRO A 1 94 ? -17.481 -4.712 5.271 1.00 87.19 94 PRO A N 1
ATOM 747 C CA . PRO A 1 94 ? -17.323 -5.523 6.477 1.00 87.19 94 PRO A CA 1
ATOM 748 C C . PRO A 1 94 ? -15.927 -5.363 7.084 1.00 87.19 94 PRO A C 1
ATOM 750 O O . PRO A 1 94 ? -14.928 -5.402 6.367 1.00 87.19 94 PRO A O 1
ATOM 753 N N . ASN A 1 95 ? -15.861 -5.166 8.398 1.00 84.50 95 ASN A N 1
ATOM 754 C CA . ASN A 1 95 ? -14.645 -4.995 9.195 1.00 84.50 95 ASN A CA 1
ATOM 755 C C . ASN A 1 95 ? -13.718 -3.847 8.738 1.00 84.50 95 ASN A C 1
ATOM 757 O O . ASN A 1 95 ? -12.538 -3.820 9.096 1.00 84.50 95 ASN A O 1
ATOM 761 N N . LYS A 1 96 ? -14.228 -2.908 7.927 1.00 85.75 96 LYS A N 1
ATOM 762 C CA . LYS A 1 96 ? -13.485 -1.756 7.375 1.00 85.75 96 LYS A CA 1
ATOM 763 C C . LYS A 1 96 ? -14.228 -0.434 7.483 1.00 85.75 96 LYS A C 1
ATOM 765 O O . LYS A 1 96 ? -13.606 0.618 7.356 1.00 85.75 96 LYS A O 1
ATOM 770 N N . THR A 1 97 ? -15.532 -0.472 7.717 1.00 86.62 97 THR A N 1
ATOM 771 C CA . THR A 1 97 ? -16.311 0.729 7.999 1.00 86.62 97 THR A CA 1
ATOM 772 C C . THR A 1 97 ? -16.515 0.855 9.499 1.00 86.62 97 THR A C 1
ATOM 774 O O . THR A 1 97 ? -17.093 -0.024 10.143 1.00 86.62 97 THR A O 1
ATOM 777 N N . LEU A 1 98 ? -16.040 1.971 10.037 1.00 89.38 98 LEU A N 1
ATOM 778 C CA . LEU A 1 98 ? -16.318 2.408 11.390 1.00 89.38 98 LEU A CA 1
ATOM 779 C C . LEU A 1 98 ? -17.353 3.524 11.345 1.00 89.38 98 LEU A C 1
ATOM 781 O O . LEU A 1 98 ? -17.290 4.433 10.521 1.00 89.38 98 LEU A O 1
ATOM 785 N N . TRP A 1 99 ? -18.296 3.470 12.268 1.00 90.50 99 TRP A N 1
ATOM 786 C CA . TRP A 1 99 ? -19.267 4.521 12.488 1.00 90.50 99 TRP A CA 1
ATOM 787 C C . TRP A 1 99 ? -19.099 5.047 13.901 1.00 90.50 99 TRP A C 1
ATOM 789 O O . TRP A 1 99 ? -19.165 4.300 14.876 1.00 90.50 99 TRP A O 1
ATOM 799 N N . ARG A 1 100 ? -18.872 6.349 14.016 1.00 87.06 100 ARG A N 1
ATOM 800 C CA . ARG A 1 100 ? -18.950 7.049 15.287 1.00 87.06 100 ARG A CA 1
ATOM 801 C C . ARG A 1 100 ? -20.394 7.481 15.501 1.00 87.06 100 ARG A C 1
ATOM 803 O O . ARG A 1 100 ? -20.851 8.458 14.905 1.00 87.06 100 ARG A O 1
ATOM 810 N N . ASP A 1 101 ? -21.091 6.731 16.341 1.00 85.62 101 ASP A N 1
ATOM 811 C CA . ASP A 1 101 ? -22.474 6.971 16.723 1.00 85.62 101 ASP A CA 1
ATOM 812 C C . ASP A 1 101 ? -22.569 8.201 17.628 1.00 85.62 101 ASP A C 1
ATOM 814 O O . ASP A 1 101 ? -22.109 8.196 18.769 1.00 85.62 101 ASP A O 1
ATOM 818 N N . MET A 1 102 ? -23.160 9.266 17.090 1.00 82.94 102 MET A N 1
ATOM 819 C CA . MET A 1 102 ? -23.339 10.558 17.756 1.00 82.94 102 MET A CA 1
ATOM 820 C C . MET A 1 102 ? -24.781 10.789 18.235 1.00 82.94 102 MET A C 1
ATOM 822 O O . MET A 1 102 ? -25.142 11.923 18.561 1.00 82.94 102 MET A O 1
ATOM 826 N N . SER A 1 103 ? -25.623 9.751 18.247 1.00 82.81 103 SER A N 1
ATOM 827 C CA . SER A 1 103 ? -27.024 9.845 18.686 1.00 82.81 103 SER A CA 1
ATOM 828 C C . SER A 1 103 ? -27.156 10.318 20.141 1.00 82.81 103 SER A C 1
ATOM 830 O O . SER A 1 103 ? -27.970 11.197 20.418 1.00 82.81 103 SER A O 1
ATOM 832 N N . ASN A 1 104 ? -26.287 9.832 21.035 1.00 77.62 104 ASN A N 1
ATOM 833 C CA . ASN A 1 104 ? -26.289 10.143 22.473 1.00 77.62 104 ASN A CA 1
ATOM 834 C C . ASN A 1 104 ? -25.420 11.358 22.870 1.00 77.62 104 ASN A C 1
ATOM 836 O O . ASN A 1 104 ? -25.184 11.594 24.053 1.00 77.62 104 ASN A O 1
ATOM 840 N N . GLY A 1 105 ? -24.938 12.156 21.909 1.00 73.50 105 GLY A N 1
ATOM 841 C CA . GLY A 1 105 ? -24.058 13.302 22.178 1.00 73.50 105 GLY A CA 1
ATOM 842 C C . GLY A 1 105 ? -22.561 12.966 22.124 1.00 73.50 105 GLY A C 1
ATOM 843 O O . GLY A 1 105 ? -22.159 11.935 21.592 1.00 73.50 105 GLY A O 1
ATOM 844 N N . LYS A 1 106 ? -21.704 13.886 22.592 1.00 73.56 106 LYS A N 1
ATOM 845 C CA . LYS A 1 106 ? -20.236 13.719 22.586 1.00 73.56 106 LYS A CA 1
ATOM 846 C C . LYS A 1 106 ? -19.744 13.225 23.957 1.00 73.56 106 LYS A C 1
ATOM 848 O O . LYS A 1 106 ? -20.147 13.821 24.953 1.00 73.56 106 LYS A O 1
ATOM 853 N N . PRO A 1 107 ? -18.813 12.254 24.019 1.00 70.50 107 PRO A N 1
ATOM 854 C CA . PRO A 1 107 ? -18.153 11.586 22.894 1.00 70.50 107 PRO A CA 1
ATOM 855 C C . PRO A 1 107 ? -19.017 10.458 22.302 1.00 70.50 107 PRO A C 1
ATOM 857 O O . PRO A 1 107 ? -19.529 9.622 23.034 1.00 70.50 107 PRO A O 1
ATOM 860 N N . GLY A 1 108 ? -19.149 10.421 20.972 1.00 76.19 108 GLY A N 1
ATOM 861 C CA . GLY A 1 108 ? -19.881 9.349 20.293 1.00 76.19 108 GLY A CA 1
ATOM 862 C C . GLY A 1 108 ? -19.206 7.978 20.423 1.00 76.19 108 GLY A C 1
ATOM 863 O O . GLY A 1 108 ? -17.986 7.903 20.593 1.00 76.19 108 GLY A O 1
ATOM 864 N N . ILE A 1 109 ? -19.994 6.907 20.311 1.00 84.00 109 ILE A N 1
ATOM 865 C CA . ILE A 1 109 ? -19.557 5.512 20.482 1.00 84.00 109 ILE A CA 1
ATOM 866 C C . ILE A 1 109 ? -19.062 4.961 19.145 1.00 84.00 109 ILE A C 1
ATOM 868 O O . ILE A 1 109 ? -19.755 5.054 18.134 1.00 84.00 109 ILE A O 1
ATOM 872 N N . LEU A 1 110 ? -17.868 4.370 19.125 1.00 88.00 110 LEU A N 1
ATOM 873 C CA . LEU A 1 110 ? -17.309 3.782 17.911 1.00 88.00 110 LEU A CA 1
ATOM 874 C C . LEU A 1 110 ? -17.865 2.370 17.693 1.00 88.00 110 LEU A C 1
ATOM 876 O O . LEU A 1 110 ? -17.689 1.491 18.537 1.00 88.00 110 LEU A O 1
ATOM 880 N N . LYS A 1 111 ? -18.512 2.158 16.548 1.00 89.44 111 LYS A N 1
ATOM 881 C CA . LYS A 1 111 ? -19.081 0.880 16.116 1.00 89.44 111 LYS A CA 1
ATOM 882 C C . LYS A 1 111 ? -18.426 0.413 14.818 1.00 89.44 111 LYS A C 1
ATOM 884 O O . LYS A 1 111 ? -18.127 1.231 13.952 1.00 89.44 111 LYS A O 1
ATOM 889 N N . ILE A 1 112 ? -18.224 -0.890 14.665 1.00 90.19 112 ILE A N 1
ATOM 890 C CA . ILE A 1 112 ? -17.703 -1.522 13.450 1.00 90.19 112 ILE A CA 1
ATOM 891 C C . ILE A 1 112 ? -18.822 -2.243 12.707 1.00 90.19 112 ILE A C 1
ATOM 893 O O . ILE A 1 112 ? -19.670 -2.892 13.317 1.00 90.19 112 ILE A O 1
ATOM 897 N N . TRP A 1 113 ? -18.844 -2.109 11.382 1.00 91.94 113 TRP A N 1
ATOM 898 C CA . TRP A 1 113 ? -19.759 -2.872 10.541 1.00 91.94 113 TRP A CA 1
ATOM 899 C C . TRP A 1 113 ? -19.209 -4.279 10.315 1.00 91.94 113 TRP A C 1
ATOM 901 O O . TRP A 1 113 ? -18.166 -4.429 9.683 1.00 91.94 113 TRP A O 1
ATOM 911 N N . THR A 1 114 ? -19.910 -5.316 10.763 1.00 87.44 114 THR A N 1
ATOM 912 C CA . THR A 1 114 ? -19.466 -6.717 10.616 1.00 87.44 114 THR A CA 1
ATOM 913 C C . THR A 1 114 ? -19.890 -7.356 9.289 1.00 87.44 114 THR A C 1
ATOM 915 O O . THR A 1 114 ? -19.464 -8.460 8.963 1.00 87.44 114 THR A O 1
ATOM 918 N N . GLY A 1 115 ? -20.716 -6.666 8.494 1.00 86.38 115 GLY A N 1
ATOM 919 C CA . GLY A 1 115 ? -21.362 -7.206 7.291 1.00 86.38 115 GLY A CA 1
ATOM 920 C C . GLY A 1 115 ? -22.851 -7.488 7.479 1.00 86.38 115 GLY A C 1
ATOM 921 O O . GLY A 1 115 ? -23.597 -7.464 6.503 1.00 86.38 115 GLY A O 1
ATOM 922 N N . THR A 1 116 ? -23.286 -7.688 8.724 1.00 88.31 116 THR A N 1
ATOM 923 C CA . THR A 1 116 ? -24.695 -7.915 9.078 1.00 88.31 116 THR A CA 1
ATOM 924 C C . THR A 1 116 ? -25.210 -6.904 10.096 1.00 88.31 116 THR A C 1
ATOM 926 O O . THR A 1 116 ? -26.376 -6.517 10.024 1.00 88.31 116 THR A O 1
ATOM 929 N N . ALA A 1 117 ? -24.360 -6.459 11.026 1.00 90.19 117 ALA A N 1
ATOM 930 C CA . ALA A 1 117 ? -24.744 -5.568 12.111 1.00 90.19 117 ALA A CA 1
ATOM 931 C C . ALA A 1 117 ? -23.622 -4.593 12.498 1.00 90.19 117 ALA A C 1
ATOM 933 O O . ALA A 1 117 ? -22.458 -4.753 12.127 1.00 90.19 117 ALA A O 1
ATOM 934 N N . TRP A 1 118 ? -23.998 -3.572 13.269 1.00 89.19 118 TRP A N 1
ATOM 935 C CA . TRP A 1 118 ? -23.068 -2.652 13.918 1.00 89.19 118 TRP A CA 1
ATOM 936 C C . TRP A 1 118 ? -22.718 -3.167 15.313 1.00 89.19 118 TRP A C 1
ATOM 938 O O . TRP A 1 118 ? -23.602 -3.281 16.161 1.00 89.19 118 TRP A O 1
ATOM 948 N N . GLU A 1 119 ? -21.440 -3.432 15.560 1.00 87.19 119 GLU A N 1
ATOM 949 C CA . GLU A 1 119 ? -20.934 -3.914 16.848 1.00 87.19 119 GLU A CA 1
ATOM 950 C C . GLU A 1 119 ? -20.105 -2.830 17.545 1.00 87.19 119 GLU A C 1
ATOM 952 O O . GLU A 1 119 ? -19.351 -2.114 16.890 1.00 87.19 119 GLU A O 1
ATOM 957 N N . SER A 1 120 ? -20.252 -2.665 18.863 1.00 85.50 120 SER A N 1
ATOM 958 C CA . SER A 1 120 ? -19.478 -1.668 19.616 1.00 85.50 120 SER A CA 1
ATOM 959 C C . SER A 1 120 ? -18.020 -2.101 19.746 1.00 85.50 120 SER A C 1
ATOM 961 O O . SER A 1 120 ? -17.739 -3.189 20.233 1.00 85.50 120 SER A O 1
ATOM 963 N N . VAL A 1 121 ? -17.087 -1.231 19.354 1.00 82.00 121 VAL A N 1
ATOM 964 C CA . VAL A 1 121 ? -15.636 -1.488 19.463 1.00 82.00 121 VAL A CA 1
ATOM 965 C C . VAL A 1 121 ? -15.129 -1.212 20.880 1.00 82.00 121 VAL A C 1
ATOM 967 O O . VAL A 1 121 ? -14.095 -1.728 21.298 1.00 82.00 121 VAL A O 1
ATOM 970 N N . VAL A 1 122 ? -15.857 -0.384 21.630 1.00 73.56 122 VAL A N 1
ATOM 971 C CA . VAL A 1 122 ? -15.527 -0.019 23.008 1.00 73.56 122 VAL A CA 1
ATOM 972 C C . VAL A 1 122 ? -16.549 -0.673 23.944 1.00 73.56 122 VAL A C 1
ATOM 974 O O . VAL A 1 122 ? -17.745 -0.646 23.630 1.00 73.56 122 VAL A O 1
ATOM 977 N N . PRO A 1 123 ? -16.122 -1.252 25.082 1.00 66.75 123 PRO A N 1
ATOM 978 C CA . PRO A 1 123 ? -17.047 -1.731 26.104 1.00 66.75 123 PRO A CA 1
ATOM 979 C C . PRO A 1 123 ? -17.934 -0.593 26.626 1.00 66.75 123 PRO A C 1
ATOM 981 O O . PRO A 1 123 ? -17.522 0.568 26.659 1.00 66.75 123 PRO A O 1
ATOM 984 N N . ASP A 1 124 ? -19.160 -0.927 27.030 1.00 67.00 124 ASP A N 1
ATOM 985 C CA . ASP A 1 124 ? -20.148 0.037 27.518 1.00 67.00 124 ASP A CA 1
ATOM 986 C C . ASP A 1 124 ? -19.705 0.652 28.860 1.00 67.00 124 ASP A C 1
ATOM 988 O O . ASP A 1 124 ? -19.993 0.147 29.945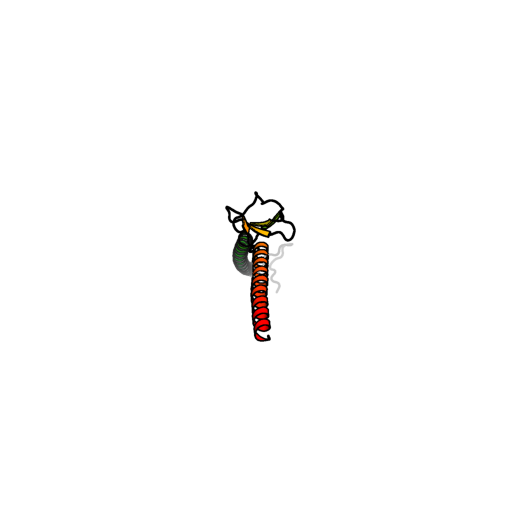 1.00 67.00 124 ASP A O 1
ATOM 992 N N . VAL A 1 125 ? -18.989 1.773 28.781 1.00 72.38 125 VAL A N 1
ATOM 993 C CA . VAL A 1 125 ? -18.477 2.507 29.945 1.00 72.38 125 VAL A CA 1
ATOM 994 C C . VAL A 1 125 ? -19.579 3.078 30.840 1.00 72.38 125 VAL A C 1
ATOM 996 O O . VAL A 1 125 ? -19.318 3.339 32.015 1.00 72.38 125 VAL A O 1
ATOM 999 N N . GLU A 1 126 ? -20.795 3.296 30.331 1.00 71.44 126 GLU A N 1
ATOM 1000 C CA . GLU A 1 126 ? -21.909 3.782 31.152 1.00 71.44 126 GLU A CA 1
ATOM 1001 C C . GLU A 1 126 ? -22.499 2.670 32.011 1.00 71.44 126 GLU A C 1
ATOM 1003 O O . GLU A 1 126 ? -22.777 2.911 33.189 1.00 71.44 126 GLU A O 1
ATOM 1008 N N . SER A 1 127 ? -22.639 1.461 31.457 1.00 73.62 127 SER A N 1
ATOM 1009 C CA . SER A 1 127 ? -23.053 0.287 32.235 1.00 73.62 127 SER A CA 1
ATOM 1010 C C . SER A 1 127 ? -22.090 0.027 33.395 1.00 73.62 127 SER A C 1
ATOM 1012 O O . SER A 1 127 ? -22.510 -0.002 34.549 1.00 73.62 127 SER A O 1
ATOM 1014 N N . ILE A 1 128 ? -20.781 0.017 33.116 1.00 75.69 128 ILE A N 1
ATOM 1015 C CA . ILE A 1 128 ? -19.732 -0.214 34.117 1.00 75.69 128 ILE A CA 1
ATOM 1016 C C . ILE A 1 128 ? -19.801 0.836 35.232 1.00 75.69 128 ILE A C 1
ATOM 1018 O O . ILE A 1 128 ? -19.693 0.501 36.412 1.00 75.69 128 ILE A O 1
ATOM 1022 N N . LYS A 1 129 ? -20.011 2.114 34.890 1.00 82.12 129 LYS A N 1
ATOM 1023 C CA . LYS A 1 129 ? -20.176 3.179 35.892 1.00 82.12 129 LYS A CA 1
ATOM 1024 C C . LYS A 1 129 ? -21.404 2.961 36.772 1.00 82.12 129 LYS A C 1
ATOM 1026 O O . LYS A 1 129 ? -21.299 3.134 37.984 1.00 82.12 129 LYS A O 1
ATOM 1031 N N . LYS A 1 130 ? -22.554 2.614 36.185 1.00 83.56 130 LYS A N 1
ATOM 1032 C CA . LYS A 1 130 ? -23.794 2.371 36.939 1.00 83.56 130 LYS A CA 1
ATOM 1033 C C . LYS A 1 130 ? -23.650 1.177 37.876 1.00 83.56 130 LYS A C 1
ATOM 1035 O O . LYS A 1 130 ? -23.973 1.311 39.053 1.00 83.56 130 LYS A O 1
ATOM 1040 N N . ASP A 1 131 ? -23.102 0.073 37.384 1.00 83.50 131 ASP A N 1
ATOM 1041 C CA . ASP A 1 131 ? -22.873 -1.136 38.176 1.00 83.50 131 ASP A CA 1
ATOM 1042 C C . ASP A 1 131 ? -21.905 -0.861 39.332 1.00 83.50 131 ASP A C 1
ATOM 1044 O O . ASP A 1 131 ? -22.175 -1.231 40.475 1.00 83.50 131 ASP A O 1
ATOM 1048 N N . THR A 1 132 ? -20.828 -0.111 39.071 1.00 86.56 132 THR A N 1
ATOM 1049 C CA . THR A 1 132 ? -19.865 0.296 40.106 1.00 86.56 132 THR A CA 1
ATOM 1050 C C . THR A 1 132 ? -20.524 1.183 41.162 1.00 86.56 132 THR A C 1
ATOM 1052 O O . THR A 1 132 ? -20.332 0.961 42.352 1.00 86.56 132 THR A O 1
ATOM 1055 N N . LEU A 1 133 ? -21.332 2.167 40.757 1.00 91.19 133 LEU A N 1
ATOM 1056 C CA . LEU A 1 133 ? -22.071 3.031 41.685 1.00 91.19 133 LEU A CA 1
ATOM 1057 C C . LEU A 1 133 ? -23.076 2.244 42.530 1.00 91.19 133 LEU A C 1
ATOM 1059 O O . LEU A 1 133 ? -23.185 2.484 43.730 1.00 91.19 133 LEU A O 1
ATOM 1063 N N . MET A 1 134 ? -23.799 1.298 41.926 1.00 90.81 134 MET A N 1
ATOM 1064 C CA . MET A 1 134 ? -24.716 0.421 42.652 1.00 90.81 134 MET A CA 1
ATOM 1065 C C . MET A 1 134 ? -23.979 -0.442 43.672 1.00 90.81 134 MET A C 1
ATOM 1067 O O . MET A 1 134 ? -24.432 -0.559 44.811 1.00 90.81 134 MET A O 1
ATOM 1071 N N . GLN A 1 135 ? -22.843 -1.020 43.284 1.00 92.38 135 GLN A N 1
ATOM 1072 C CA . GLN A 1 135 ? -22.037 -1.839 44.176 1.00 92.38 135 GLN A CA 1
ATOM 1073 C C . GLN A 1 135 ? -21.441 -1.013 45.319 1.00 92.38 135 GLN A C 1
ATOM 1075 O O . GLN A 1 135 ? -21.599 -1.393 46.473 1.00 92.38 135 GLN A O 1
ATOM 1080 N N . VAL A 1 136 ? -20.884 0.166 45.029 1.00 92.56 136 VAL A N 1
ATOM 1081 C CA . VAL A 1 136 ? -20.377 1.095 46.051 1.00 92.56 136 VAL A CA 1
ATOM 1082 C C . VAL A 1 136 ? -21.484 1.516 47.017 1.00 92.56 136 VAL A C 1
ATOM 1084 O O . VAL A 1 136 ? -21.273 1.488 48.224 1.00 92.56 136 VAL A O 1
ATOM 1087 N N . ASN A 1 137 ? -22.682 1.851 46.529 1.00 94.12 137 ASN A N 1
ATOM 1088 C CA . ASN A 1 137 ? -23.808 2.187 47.405 1.00 94.12 137 ASN A CA 1
ATOM 1089 C C . ASN A 1 137 ? -24.209 1.009 48.302 1.00 94.12 137 ASN A C 1
ATOM 1091 O O . ASN A 1 137 ? -24.476 1.201 49.487 1.00 94.12 137 ASN A O 1
ATOM 1095 N N . LYS A 1 138 ? -24.225 -0.213 47.762 1.00 95.25 138 LYS A N 1
ATOM 1096 C CA . LYS A 1 138 ? -24.516 -1.424 48.536 1.00 95.25 138 LYS A CA 1
ATOM 1097 C C . LYS A 1 138 ? -23.449 -1.689 49.600 1.00 95.25 138 LYS A C 1
ATOM 1099 O O . LYS A 1 138 ? -23.794 -2.020 50.730 1.00 95.25 138 LYS A O 1
ATOM 1104 N N . ASP A 1 139 ? -22.178 -1.512 49.258 1.00 92.94 139 ASP A N 1
ATOM 1105 C CA . ASP A 1 139 ? -21.060 -1.684 50.185 1.00 92.94 139 ASP A CA 1
ATOM 1106 C C . ASP A 1 139 ? -21.082 -0.611 51.288 1.00 92.94 139 ASP A C 1
ATOM 1108 O O . ASP A 1 139 ? -20.843 -0.920 52.457 1.00 92.94 139 ASP A O 1
ATOM 1112 N N . ILE A 1 140 ? -21.450 0.634 50.961 1.00 94.19 140 ILE A N 1
ATOM 1113 C CA . ILE A 1 140 ? -21.661 1.713 51.941 1.00 94.19 140 ILE A CA 1
ATOM 1114 C C . ILE A 1 140 ? -22.803 1.368 52.907 1.00 94.19 140 ILE A C 1
ATOM 1116 O O . ILE A 1 140 ? -22.642 1.510 54.117 1.00 94.19 140 ILE A O 1
ATOM 1120 N N . GLU A 1 141 ? -23.945 0.891 52.409 1.00 93.44 141 GLU A N 1
ATOM 1121 C CA . GLU A 1 141 ? -25.062 0.495 53.276 1.00 93.44 141 GLU A CA 1
ATOM 1122 C C . GLU A 1 141 ? -24.693 -0.700 54.167 1.00 93.44 141 GLU A C 1
ATOM 1124 O O . GLU A 1 141 ? -24.904 -0.655 55.380 1.00 93.44 141 GLU A O 1
ATOM 1129 N N . ASN A 1 142 ? -24.050 -1.730 53.612 1.00 94.38 142 ASN A N 1
ATOM 1130 C CA . ASN A 1 142 ? -23.587 -2.882 54.388 1.00 94.38 142 ASN A CA 1
ATOM 1131 C C . ASN A 1 142 ? -22.610 -2.455 55.493 1.00 94.38 142 ASN A C 1
ATOM 1133 O O . ASN A 1 142 ? -22.824 -2.774 56.663 1.00 94.38 142 ASN A O 1
ATOM 1137 N N . THR A 1 143 ? -21.583 -1.672 55.157 1.00 92.12 143 THR A N 1
ATOM 1138 C CA . THR A 1 143 ? -20.603 -1.192 56.145 1.00 92.12 143 THR A CA 1
ATOM 1139 C C . THR A 1 143 ? -21.246 -0.310 57.209 1.00 92.12 143 THR A C 1
ATOM 1141 O O . THR A 1 143 ? -20.911 -0.441 58.384 1.00 92.12 143 THR A O 1
ATOM 1144 N N . LYS A 1 144 ? -22.220 0.531 56.848 1.00 92.75 144 LYS A N 1
ATOM 1145 C CA . LYS A 1 144 ? -22.986 1.334 57.807 1.00 92.75 144 LYS A CA 1
ATOM 1146 C C . LYS A 1 144 ? -23.794 0.463 58.770 1.00 92.75 144 LYS A C 1
ATOM 1148 O O . LYS A 1 144 ? -23.789 0.733 59.970 1.00 92.75 144 LYS A O 1
ATOM 1153 N N . THR A 1 145 ? -24.451 -0.592 58.281 1.00 91.44 145 THR A N 1
ATOM 1154 C CA . THR A 1 145 ? -25.198 -1.525 59.146 1.00 91.44 145 THR A CA 1
ATOM 1155 C C . THR A 1 145 ? -24.284 -2.304 60.090 1.00 91.44 145 THR A C 1
ATOM 1157 O O . THR A 1 145 ? -24.573 -2.388 61.283 1.00 91.44 145 THR A O 1
ATOM 1160 N N . GLU A 1 146 ? -23.149 -2.810 59.599 1.00 92.38 146 GLU A N 1
ATOM 1161 C CA . GLU A 1 146 ? -22.154 -3.488 60.434 1.00 92.38 146 GLU A CA 1
ATOM 1162 C C . GLU A 1 146 ? -21.559 -2.553 61.490 1.00 92.38 146 GLU A C 1
ATOM 1164 O O . GLU A 1 146 ? -21.377 -2.953 62.641 1.00 92.38 146 GLU A O 1
ATOM 1169 N N . LEU A 1 147 ? -21.266 -1.305 61.116 1.00 92.44 147 LEU A N 1
ATOM 1170 C CA . LEU A 1 147 ? -20.701 -0.316 62.026 1.00 92.44 147 LEU A CA 1
ATOM 1171 C C . LEU A 1 147 ? -21.700 0.065 63.122 1.00 92.44 147 LEU A C 1
ATOM 1173 O O . LEU A 1 147 ? -21.330 0.054 64.292 1.00 92.44 147 LEU A O 1
ATOM 1177 N N . ASN A 1 148 ? -22.966 0.317 62.772 1.00 91.00 148 ASN A N 1
ATOM 1178 C CA . ASN A 1 148 ? -24.025 0.581 63.752 1.00 91.00 148 ASN A CA 1
ATOM 1179 C C . ASN A 1 148 ? -24.178 -0.578 64.744 1.00 91.00 148 ASN A C 1
ATOM 1181 O O . ASN A 1 148 ? -24.219 -0.345 65.949 1.00 91.00 148 ASN A O 1
ATOM 1185 N N . LYS A 1 149 ? -24.166 -1.825 64.258 1.00 91.25 149 LYS A N 1
ATOM 1186 C CA . LYS A 1 149 ? -24.241 -3.009 65.120 1.00 91.25 149 LYS A CA 1
ATOM 1187 C C . LYS A 1 149 ? -23.053 -3.098 66.086 1.00 91.25 149 LYS A C 1
ATOM 1189 O O . LYS A 1 149 ? -23.245 -3.321 67.276 1.00 91.25 149 LYS A O 1
ATOM 1194 N N . LYS A 1 150 ? -21.827 -2.864 65.604 1.00 90.50 150 LYS A N 1
ATOM 1195 C CA . LYS A 1 150 ? -20.627 -2.833 66.462 1.00 90.50 150 LYS A CA 1
ATOM 1196 C C . LYS A 1 150 ? -20.671 -1.705 67.495 1.00 90.50 150 LYS A C 1
ATOM 1198 O O . LYS A 1 150 ? -20.170 -1.879 68.601 1.00 90.50 150 LYS A O 1
ATOM 1203 N N . VAL A 1 151 ? -21.248 -0.554 67.149 1.00 90.31 151 VAL A N 1
ATOM 1204 C CA . VAL A 1 151 ? -21.432 0.565 68.086 1.00 90.31 151 VAL A CA 1
ATOM 1205 C C . VAL A 1 151 ? -22.425 0.193 69.190 1.00 90.31 151 VAL A C 1
ATOM 1207 O O . VAL A 1 151 ? -22.135 0.444 70.357 1.00 90.31 151 VAL A O 1
ATOM 1210 N N . GLU A 1 152 ? -23.545 -0.451 68.857 1.00 84.50 152 GLU A N 1
ATOM 1211 C CA . GLU A 1 152 ? -24.511 -0.956 69.847 1.00 84.50 152 GLU A CA 1
ATOM 1212 C C . GLU A 1 152 ? -23.895 -2.025 70.764 1.00 84.50 152 GLU A C 1
ATOM 1214 O O . GLU A 1 152 ? -24.060 -1.970 71.985 1.00 84.50 152 GLU A O 1
ATOM 1219 N N . GLU A 1 153 ? -23.133 -2.968 70.201 1.00 85.38 153 GLU A N 1
ATOM 1220 C CA . GLU A 1 153 ? -22.391 -3.985 70.961 1.00 85.38 153 GLU A CA 1
ATOM 1221 C C . GLU A 1 153 ? -21.362 -3.348 71.915 1.00 85.38 153 GLU A C 1
ATOM 1223 O O . GLU A 1 153 ? -21.249 -3.755 73.069 1.00 85.38 153 GLU A O 1
ATOM 1228 N N . ALA A 1 154 ? -20.644 -2.308 71.481 1.00 80.75 154 ALA A N 1
ATOM 1229 C CA . ALA A 1 154 ? -19.688 -1.600 72.332 1.00 80.75 154 ALA A CA 1
ATOM 1230 C C . ALA A 1 154 ? -20.367 -0.770 73.440 1.00 80.75 154 ALA A C 1
ATOM 1232 O O . ALA A 1 154 ? -19.870 -0.724 74.563 1.00 80.75 154 ALA A O 1
ATOM 1233 N N . GLN A 1 155 ? -21.507 -0.128 73.154 1.00 72.81 155 GLN A N 1
ATOM 1234 C CA . GLN A 1 155 ? -22.267 0.642 74.150 1.00 72.81 155 GLN A CA 1
ATOM 1235 C C . GLN A 1 155 ? -22.877 -0.256 75.233 1.00 72.81 155 GLN A C 1
ATOM 1237 O O . GLN A 1 155 ? -22.863 0.096 76.412 1.00 72.81 155 GLN A O 1
ATOM 1242 N N . SER A 1 156 ? -23.366 -1.434 74.846 1.00 75.44 156 SER A N 1
ATOM 1243 C CA . SER A 1 156 ? -23.941 -2.416 75.771 1.00 75.44 156 SER A CA 1
ATOM 1244 C C . SER A 1 156 ? -22.899 -3.126 76.644 1.00 75.44 156 SER A C 1
ATOM 1246 O O . SER A 1 156 ? -23.238 -3.564 77.736 1.00 75.44 156 SER A O 1
ATOM 1248 N N . GLN A 1 157 ? -21.632 -3.197 76.221 1.00 70.38 157 GLN A N 1
ATOM 1249 C CA . GLN A 1 157 ? -20.520 -3.697 77.050 1.00 70.38 157 GLN A CA 1
ATOM 1250 C C . GLN A 1 157 ? -19.923 -2.641 77.995 1.00 70.38 157 GLN A C 1
ATOM 1252 O O . GLN A 1 157 ? -19.203 -2.993 78.927 1.00 70.38 157 GLN A O 1
ATOM 1257 N N . ALA A 1 158 ? -20.183 -1.355 77.745 1.00 61.22 158 ALA A N 1
ATOM 1258 C CA . ALA A 1 158 ? -19.683 -0.239 78.550 1.00 61.22 158 ALA A CA 1
ATOM 1259 C C . ALA A 1 158 ? -20.654 0.212 79.664 1.00 61.22 158 ALA A C 1
ATOM 1261 O O . ALA A 1 158 ? -20.349 1.177 80.367 1.00 61.22 158 ALA A O 1
ATOM 1262 N N . THR A 1 159 ? -21.803 -0.461 79.809 1.00 49.72 159 THR A N 1
ATOM 1263 C CA . THR A 1 159 ? -22.836 -0.214 80.835 1.00 49.72 159 THR A CA 1
ATOM 1264 C C . THR A 1 159 ? -22.884 -1.377 81.816 1.00 49.72 159 THR A C 1
ATOM 1266 O O . THR A 1 159 ? -22.992 -1.113 83.033 1.00 49.72 159 THR A O 1
#

pLDDT: mean 82.99, std 12.54, range [46.25, 96.5]

Radius of gyration: 50.55 Å; chains: 1; bounding box: 94×29×155 Å

Secondary structure (DSSP, 8-state):
------EETTEE--S-HHHHHHHHHHHHHHHHHHHHHHHHHHHHHHHHHHHHHHHHHHHHHHHHHHHHHHHHHHHHH--EEEEESS---SS--TTTEEEEE-TT-SSPEEEEE-SSSEEESS--HHHHHHHHHHHHHHHHHHHHHHHHHHHHHHHHH--